Protein AF-A0A0Q6A5J3-F1 (afdb_monomer_lite)

pLDDT: mean 86.99, std 16.82, range [33.0, 98.25]

Structure (mmCIF, N/CA/C/O backbone):
data_AF-A0A0Q6A5J3-F1
#
_entry.id   AF-A0A0Q6A5J3-F1
#
loop_
_atom_site.group_PDB
_atom_site.id
_atom_site.type_symbol
_atom_site.label_atom_id
_atom_site.label_alt_id
_atom_site.label_comp_id
_atom_site.label_asym_id
_atom_site.label_entity_id
_atom_site.label_seq_id
_atom_site.pdbx_PDB_ins_code
_atom_site.Cartn_x
_atom_site.Cartn_y
_atom_site.Cartn_z
_atom_site.occupancy
_atom_site.B_iso_or_equiv
_atom_site.auth_seq_id
_atom_site.auth_comp_id
_atom_site.auth_asym_id
_atom_site.auth_atom_id
_atom_site.pdbx_PDB_model_num
ATOM 1 N N . MET A 1 1 ? 14.604 -31.091 11.572 1.00 33.00 1 MET A N 1
ATOM 2 C CA . MET A 1 1 ? 13.756 -30.270 12.461 1.00 33.00 1 MET A CA 1
ATOM 3 C C . MET A 1 1 ? 13.879 -28.826 12.010 1.00 33.00 1 MET A C 1
ATOM 5 O O . MET A 1 1 ? 14.931 -28.238 12.214 1.00 33.00 1 MET A O 1
ATOM 9 N N . SER A 1 2 ? 12.884 -28.290 11.298 1.00 33.78 2 SER A N 1
ATOM 10 C CA . SER A 1 2 ? 12.846 -26.854 10.986 1.00 33.78 2 SER A CA 1
ATOM 11 C C . SER A 1 2 ? 12.266 -26.099 12.185 1.00 33.78 2 SER A C 1
ATOM 13 O O . SER A 1 2 ? 11.337 -26.624 12.801 1.00 33.78 2 SER A O 1
ATOM 15 N N . PRO A 1 3 ? 12.755 -24.896 12.521 1.00 37.50 3 PRO A N 1
ATOM 16 C CA . PRO A 1 3 ? 12.233 -24.156 13.657 1.00 37.50 3 PRO A CA 1
ATOM 17 C C . PRO A 1 3 ? 10.820 -23.663 13.343 1.00 37.50 3 PRO A C 1
ATOM 19 O O . PRO A 1 3 ? 10.592 -22.963 12.354 1.00 37.50 3 PRO A O 1
ATOM 22 N N . GLU A 1 4 ? 9.874 -24.044 14.192 1.00 38.12 4 GLU A N 1
ATOM 23 C CA . GLU A 1 4 ? 8.507 -23.543 14.185 1.00 38.12 4 GLU A CA 1
ATOM 24 C C . GLU A 1 4 ? 8.544 -22.058 14.566 1.00 38.12 4 GLU A C 1
ATOM 26 O O . GLU A 1 4 ? 8.836 -21.674 15.699 1.00 38.12 4 GLU A O 1
ATOM 31 N N . ILE A 1 5 ? 8.327 -21.192 13.578 1.00 43.41 5 ILE A N 1
ATOM 32 C CA . ILE A 1 5 ? 8.203 -19.752 13.793 1.00 43.41 5 ILE A CA 1
ATOM 33 C C . ILE A 1 5 ? 6.922 -19.539 14.604 1.00 43.41 5 ILE A C 1
ATOM 35 O O . ILE A 1 5 ? 5.828 -19.701 14.068 1.00 43.41 5 ILE A O 1
ATOM 39 N N . TYR A 1 6 ? 7.059 -19.158 15.875 1.00 38.78 6 TYR A N 1
ATOM 40 C CA . TYR A 1 6 ? 5.959 -18.727 16.740 1.00 38.78 6 TYR A CA 1
ATOM 41 C C . TYR A 1 6 ? 5.130 -17.643 16.027 1.00 38.78 6 TYR A C 1
ATOM 43 O O . TYR A 1 6 ? 5.612 -16.532 15.780 1.00 38.78 6 TYR A O 1
ATOM 51 N N . ARG A 1 7 ? 3.894 -17.980 15.634 1.00 50.72 7 ARG A N 1
ATOM 52 C CA . ARG A 1 7 ? 2.953 -17.076 14.955 1.00 50.72 7 ARG A CA 1
ATOM 53 C C . ARG A 1 7 ? 1.717 -16.872 15.841 1.00 50.72 7 ARG A C 1
ATOM 55 O O . ARG A 1 7 ? 1.180 -17.864 16.319 1.00 50.72 7 ARG A O 1
ATOM 62 N N . PRO A 1 8 ? 1.260 -15.623 16.056 1.00 43.88 8 PRO A N 1
ATOM 63 C CA . PRO A 1 8 ? 0.109 -15.338 16.911 1.00 43.88 8 PRO A CA 1
ATOM 64 C C . PRO A 1 8 ? -1.180 -16.023 16.425 1.00 43.88 8 PRO A C 1
ATOM 66 O O . PRO A 1 8 ? -1.469 -16.055 15.232 1.00 43.88 8 PRO A O 1
ATOM 69 N N . ASP A 1 9 ? -1.964 -16.485 17.386 1.00 50.19 9 ASP A N 1
ATOM 70 C CA . ASP A 1 9 ? -3.133 -17.376 17.387 1.00 50.19 9 ASP A CA 1
ATOM 71 C C . ASP A 1 9 ? -4.473 -16.771 16.905 1.00 50.19 9 ASP A C 1
ATOM 73 O O . ASP A 1 9 ? -5.515 -17.417 16.968 1.00 50.19 9 ASP A O 1
ATOM 77 N N . TRP A 1 10 ? -4.479 -15.547 16.376 1.00 54.69 10 TRP A N 1
ATOM 78 C CA . TRP A 1 10 ? -5.718 -14.761 16.193 1.00 54.69 10 TRP A CA 1
ATOM 79 C C . TRP A 1 10 ? -6.394 -14.898 14.816 1.00 54.69 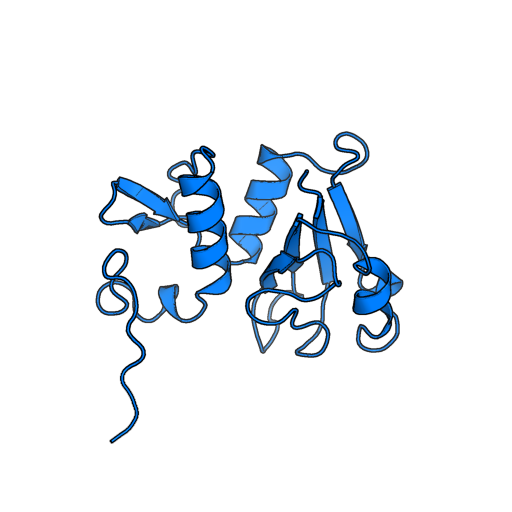10 TRP A C 1
ATOM 81 O O . TRP A 1 10 ? -7.544 -14.488 14.643 1.00 54.69 10 TRP A O 1
ATOM 91 N N . VAL A 1 11 ? -5.684 -15.475 13.843 1.00 52.59 11 VAL A N 1
ATOM 92 C CA . VAL A 1 11 ? -6.211 -15.969 12.560 1.00 52.59 11 VAL A CA 1
ATOM 93 C C . VAL A 1 11 ? -5.450 -17.254 12.279 1.00 52.59 11 VAL A C 1
ATOM 95 O O . VAL A 1 11 ? -4.262 -17.205 11.948 1.00 52.59 11 VAL A O 1
ATOM 98 N N . SER A 1 12 ? -6.085 -18.408 12.471 1.00 49.34 12 SER A N 1
ATOM 99 C CA . SER A 1 12 ? -5.381 -19.661 12.245 1.00 49.34 12 SER A CA 1
ATOM 100 C C . SER A 1 12 ? -5.187 -19.853 10.736 1.00 49.34 12 SER A C 1
ATOM 102 O O . SER A 1 12 ? -6.127 -19.779 9.944 1.00 49.34 12 SER A O 1
ATOM 104 N N . VAL A 1 13 ? -3.944 -20.124 10.326 1.00 49.31 13 VAL A N 1
ATOM 105 C CA . VAL A 1 13 ? -3.642 -20.588 8.958 1.00 49.31 13 VAL A CA 1
ATOM 106 C C . VAL A 1 13 ? -4.447 -21.856 8.646 1.00 49.31 13 VAL A C 1
ATOM 108 O O . VAL A 1 13 ? -4.712 -22.149 7.491 1.00 49.31 13 VAL A O 1
ATOM 111 N N . LYS A 1 14 ? -4.873 -22.594 9.677 1.00 48.66 14 LYS A N 1
ATOM 112 C CA . LYS A 1 14 ? -5.661 -23.818 9.565 1.00 48.66 14 LYS A CA 1
ATOM 113 C C . LYS A 1 14 ? -7.090 -23.569 9.067 1.00 48.66 14 LYS A C 1
ATOM 115 O O . LYS A 1 14 ? -7.615 -24.426 8.367 1.00 48.66 14 LYS A O 1
ATOM 120 N N . ASP A 1 15 ? -7.679 -22.413 9.378 1.00 52.97 15 ASP A N 1
ATOM 121 C CA . ASP A 1 15 ? -9.059 -22.085 8.991 1.00 52.97 15 ASP A CA 1
ATOM 122 C C . ASP A 1 15 ? -9.142 -21.472 7.585 1.00 52.97 15 ASP A C 1
ATOM 124 O O . ASP A 1 15 ? -10.140 -21.657 6.896 1.00 52.97 15 ASP A O 1
ATOM 128 N N . TYR A 1 16 ? -8.085 -20.776 7.141 1.00 51.22 16 TYR A N 1
ATOM 129 C CA . TYR A 1 16 ? -8.016 -20.116 5.826 1.00 51.22 16 TYR A CA 1
ATOM 130 C C . TYR A 1 16 ? -6.622 -20.258 5.177 1.00 51.22 16 TYR A C 1
ATOM 132 O O . TYR A 1 16 ? -5.904 -19.265 4.987 1.00 51.22 16 TYR A O 1
ATOM 140 N N . PRO A 1 17 ? -6.169 -21.492 4.884 1.00 52.22 17 PRO A N 1
ATOM 141 C CA . PRO A 1 17 ? -4.788 -21.768 4.484 1.00 52.22 17 PRO A CA 1
ATOM 142 C C . PRO A 1 17 ? -4.420 -21.222 3.109 1.00 52.22 17 PRO A C 1
ATOM 144 O O . PRO A 1 17 ? -3.239 -21.016 2.857 1.00 52.22 17 PRO A O 1
ATOM 147 N N . VAL A 1 18 ? -5.386 -20.990 2.216 1.00 54.44 18 VAL A N 1
ATOM 148 C CA . VAL A 1 18 ? -5.132 -20.427 0.879 1.00 54.44 18 VAL A CA 1
ATOM 149 C C . VAL A 1 18 ? -5.137 -18.903 0.949 1.00 54.44 18 VAL A C 1
ATOM 151 O O . VAL A 1 18 ? -4.258 -18.236 0.409 1.00 54.44 18 VAL A O 1
ATOM 154 N N . GLU A 1 19 ? -6.092 -18.339 1.679 1.00 52.31 19 GLU A N 1
ATOM 155 C CA . GLU A 1 19 ? -6.306 -16.904 1.778 1.00 52.31 19 GLU A CA 1
ATOM 156 C C . GLU A 1 19 ? -5.231 -16.221 2.634 1.00 52.31 19 GLU A C 1
ATOM 158 O O . GLU A 1 19 ? -4.908 -15.059 2.402 1.00 52.31 19 GLU A O 1
ATOM 163 N N . THR A 1 20 ? -4.634 -16.926 3.602 1.00 53.12 20 THR A N 1
ATOM 164 C CA . THR A 1 20 ? -3.594 -16.377 4.495 1.00 53.12 20 THR A CA 1
ATOM 165 C C . THR A 1 20 ? -2.158 -16.580 4.000 1.00 53.12 20 THR A C 1
ATOM 167 O O . THR A 1 20 ? -1.225 -16.123 4.668 1.00 53.12 20 THR A O 1
ATOM 170 N N . GLN A 1 21 ? -1.949 -17.191 2.823 1.00 53.44 21 GLN A N 1
ATOM 171 C CA . GLN A 1 21 ? -0.608 -17.393 2.242 1.00 53.44 21 GLN A CA 1
ATOM 172 C C . GLN A 1 21 ? 0.178 -16.082 2.108 1.00 53.44 21 GLN A C 1
ATOM 174 O O . GLN A 1 21 ? 1.379 -16.051 2.374 1.00 53.44 21 GLN A O 1
ATOM 179 N N . ASN A 1 22 ? -0.511 -14.978 1.796 1.00 64.19 22 ASN A N 1
ATOM 180 C CA . ASN A 1 22 ? 0.080 -13.647 1.670 1.00 64.19 22 ASN A CA 1
ATOM 181 C C . ASN A 1 22 ? -0.296 -12.748 2.855 1.00 64.19 22 ASN A C 1
ATOM 183 O O . ASN A 1 22 ? -1.196 -11.913 2.796 1.00 64.19 22 ASN A O 1
ATOM 187 N N . GLY A 1 23 ? 0.449 -12.884 3.952 1.00 79.19 23 GLY A N 1
ATOM 188 C CA . GLY A 1 23 ? 0.201 -12.145 5.194 1.00 79.19 23 GLY A CA 1
ATOM 189 C C . GLY A 1 23 ? 0.516 -10.639 5.164 1.00 79.19 23 GLY A C 1
ATOM 190 O O . GLY A 1 23 ? 0.442 -10.005 6.215 1.00 79.19 23 GLY A O 1
ATOM 191 N N . CYS A 1 24 ? 0.897 -10.047 4.026 1.00 90.00 24 CYS A N 1
ATOM 192 C CA . CYS A 1 24 ? 1.248 -8.621 3.939 1.00 90.00 24 CYS A CA 1
ATOM 193 C C . CYS A 1 24 ? 0.042 -7.720 4.264 1.00 90.00 24 CYS A C 1
ATOM 195 O O . CYS A 1 24 ? 0.086 -6.929 5.208 1.00 90.00 24 CYS A O 1
ATOM 197 N N . ALA A 1 25 ? -1.085 -7.933 3.579 1.00 92.50 25 ALA A N 1
ATOM 198 C CA . ALA A 1 25 ? -2.322 -7.195 3.823 1.00 92.50 25 ALA A CA 1
ATOM 199 C C . ALA A 1 25 ? -2.884 -7.449 5.230 1.00 92.50 25 ALA A C 1
ATOM 201 O O . ALA A 1 25 ? -3.391 -6.522 5.864 1.00 92.50 25 ALA A O 1
ATOM 202 N N . LEU A 1 26 ? -2.730 -8.672 5.752 1.00 92.31 26 LEU A N 1
ATOM 203 C CA . LEU A 1 26 ? -3.161 -9.025 7.104 1.00 92.31 26 LEU A CA 1
ATOM 204 C C . LEU A 1 26 ? -2.381 -8.238 8.166 1.00 92.31 26 LEU A C 1
ATOM 206 O O . LEU A 1 26 ? -2.980 -7.672 9.080 1.00 92.31 26 LEU A O 1
ATOM 210 N N . LYS A 1 27 ? -1.049 -8.162 8.037 1.00 92.06 27 LYS A N 1
ATOM 211 C CA . LYS A 1 27 ? -0.184 -7.420 8.969 1.00 92.06 27 LYS A CA 1
ATOM 212 C C . LYS A 1 27 ? -0.533 -5.933 8.997 1.00 92.06 27 LYS A C 1
ATOM 214 O O . LYS A 1 27 ? -0.651 -5.368 10.082 1.00 92.06 27 LYS A O 1
ATOM 219 N N . VAL A 1 28 ? -0.755 -5.321 7.831 1.00 95.50 28 VAL A N 1
ATOM 220 C CA . VAL A 1 28 ? -1.177 -3.913 7.751 1.00 95.50 28 VAL A CA 1
ATOM 221 C C . VAL A 1 28 ? -2.597 -3.732 8.293 1.00 95.50 28 VAL A C 1
ATOM 223 O O . VAL A 1 28 ? -2.828 -2.814 9.073 1.00 95.50 28 VAL A O 1
ATOM 226 N N . SER A 1 29 ? -3.529 -4.640 7.986 1.00 96.62 29 SER A N 1
ATOM 227 C CA . SER A 1 29 ? -4.889 -4.614 8.550 1.00 96.62 29 SER A CA 1
ATOM 228 C C . SER A 1 29 ? -4.870 -4.663 10.078 1.00 96.62 29 SER A C 1
ATOM 230 O O . SER A 1 29 ? -5.590 -3.917 10.735 1.00 96.62 29 SER A O 1
ATOM 232 N N . ARG A 1 30 ? -4.000 -5.497 10.661 1.00 95.06 30 ARG A N 1
ATOM 233 C CA . ARG A 1 30 ? -3.796 -5.546 12.111 1.00 95.06 30 ARG A CA 1
ATOM 234 C C . ARG A 1 30 ? -3.211 -4.245 12.647 1.00 95.06 30 ARG A C 1
ATOM 236 O O . ARG A 1 30 ? -3.715 -3.748 13.645 1.00 95.06 30 ARG A O 1
ATOM 243 N N . ALA A 1 31 ? -2.194 -3.681 11.997 1.00 94.75 31 ALA A N 1
ATOM 244 C CA . ALA A 1 31 ? -1.630 -2.398 12.413 1.00 94.75 31 ALA A CA 1
ATOM 245 C C . ALA A 1 31 ? -2.696 -1.288 12.431 1.00 94.75 31 ALA A C 1
ATOM 247 O O . ALA A 1 31 ? -2.786 -0.561 13.411 1.00 94.75 31 ALA A O 1
ATOM 248 N N . LEU A 1 32 ? -3.549 -1.227 11.404 1.00 97.44 32 LEU A N 1
ATOM 249 C CA . LEU A 1 32 ? -4.669 -0.287 11.306 1.00 97.44 32 LEU A CA 1
ATOM 250 C C . LEU A 1 32 ? -5.710 -0.496 12.417 1.00 97.44 32 LEU A C 1
ATOM 252 O O . LEU A 1 32 ? -6.039 0.437 13.148 1.00 97.44 32 LEU A O 1
ATOM 256 N N . ASN A 1 33 ? -6.186 -1.731 12.591 1.00 98.06 33 ASN A N 1
ATOM 257 C CA . ASN A 1 33 ? -7.157 -2.082 13.631 1.00 98.06 33 ASN A CA 1
ATOM 258 C C . ASN A 1 33 ? -6.672 -1.695 15.034 1.00 98.06 33 ASN A C 1
ATOM 260 O O . ASN A 1 33 ? -7.426 -1.146 15.835 1.00 98.06 33 ASN A O 1
ATOM 264 N N . TYR A 1 34 ? -5.401 -1.961 15.329 1.00 96.12 34 TYR A N 1
ATOM 265 C CA . TYR A 1 34 ? -4.812 -1.687 16.639 1.00 96.12 34 TYR A CA 1
ATOM 266 C C . TYR A 1 34 ? -4.269 -0.257 16.776 1.00 96.12 34 TYR A C 1
ATOM 268 O O . TYR A 1 34 ? -3.885 0.134 17.874 1.00 96.12 34 TYR A O 1
ATOM 276 N N . SER A 1 35 ? -4.296 0.546 15.706 1.00 95.50 35 SER A N 1
ATOM 277 C CA . SER A 1 35 ? -4.084 1.997 15.758 1.00 95.50 35 SER A CA 1
ATOM 278 C C . SER A 1 35 ? -5.395 2.787 15.872 1.00 95.50 35 SER A C 1
ATOM 280 O O . SER A 1 35 ? -5.383 4.005 15.716 1.00 95.50 35 SER A O 1
ATOM 282 N N . GLY A 1 36 ? -6.530 2.112 16.091 1.00 96.56 36 GLY A N 1
ATOM 283 C CA . GLY A 1 36 ? -7.849 2.738 16.232 1.00 96.56 36 GLY A CA 1
ATOM 284 C C . GLY A 1 36 ? -8.627 2.923 14.926 1.00 96.56 36 GLY A C 1
ATOM 285 O O . GLY A 1 36 ? -9.713 3.498 14.949 1.00 96.56 36 GLY A O 1
ATOM 286 N N . VAL A 1 37 ? -8.124 2.431 13.788 1.00 97.69 37 VAL A N 1
ATOM 287 C CA . VAL A 1 37 ? -8.876 2.450 12.526 1.00 97.69 37 VAL A CA 1
ATOM 288 C C . VAL A 1 37 ? -9.801 1.240 12.467 1.00 97.69 37 VAL A C 1
ATOM 290 O O . VAL A 1 37 ? -9.343 0.105 12.497 1.00 97.69 37 VAL A O 1
ATOM 293 N N . ILE A 1 38 ? -11.103 1.468 12.313 1.00 97.81 38 ILE A N 1
ATOM 294 C CA . ILE A 1 38 ? -12.078 0.381 12.181 1.00 97.81 38 ILE A CA 1
ATOM 295 C C . ILE A 1 38 ? -12.148 -0.059 10.718 1.00 97.81 38 ILE A C 1
ATOM 297 O O . ILE A 1 38 ? -12.636 0.678 9.860 1.00 97.81 38 ILE A O 1
ATOM 301 N N . ILE A 1 39 ? -11.695 -1.280 10.430 1.00 98.25 39 ILE A N 1
ATOM 302 C CA . ILE A 1 39 ? -11.946 -1.923 9.137 1.00 98.25 39 ILE A CA 1
ATOM 303 C C . ILE A 1 39 ? -13.359 -2.533 9.172 1.00 98.25 39 ILE A C 1
ATOM 305 O O . ILE A 1 39 ? -13.643 -3.352 10.051 1.00 98.25 39 ILE A O 1
ATOM 309 N N . PRO A 1 40 ? -14.267 -2.145 8.256 1.00 98.06 40 PRO A N 1
ATOM 310 C CA . PRO A 1 40 ? -15.622 -2.680 8.232 1.00 98.06 40 PRO A CA 1
ATOM 311 C C . PRO A 1 40 ? -15.669 -4.086 7.625 1.00 98.06 40 PRO A C 1
ATOM 313 O O . PRO A 1 40 ? -14.748 -4.516 6.931 1.00 98.06 40 PRO A O 1
ATOM 316 N N . ASN A 1 41 ? -16.798 -4.769 7.820 1.00 97.81 41 ASN A N 1
ATOM 317 C CA . ASN A 1 41 ? -17.119 -5.958 7.040 1.00 97.81 41 ASN A CA 1
ATOM 318 C C . ASN A 1 41 ? -17.374 -5.567 5.581 1.00 97.81 41 ASN A C 1
ATOM 320 O O . ASN A 1 41 ? -18.363 -4.897 5.280 1.00 97.81 41 ASN A O 1
ATOM 324 N N . ILE A 1 42 ? -16.508 -6.009 4.679 1.00 96.44 42 ILE A N 1
ATOM 325 C CA . ILE A 1 42 ? -16.692 -5.871 3.239 1.00 96.44 42 ILE A CA 1
ATOM 326 C C . ILE A 1 42 ? -16.812 -7.283 2.650 1.00 96.44 42 ILE A C 1
ATOM 328 O O . ILE A 1 42 ? -15.794 -7.983 2.544 1.00 96.44 42 ILE A O 1
ATOM 332 N N . PRO A 1 43 ? -18.029 -7.710 2.250 1.00 92.69 43 PRO A N 1
ATOM 333 C CA . PRO A 1 43 ? -18.262 -9.040 1.697 1.00 92.69 43 PRO A CA 1
ATOM 334 C C . PRO A 1 43 ? -17.291 -9.379 0.560 1.00 92.69 43 PRO A C 1
ATOM 336 O O . PRO A 1 43 ? -17.083 -8.592 -0.365 1.00 92.69 43 PRO A O 1
ATOM 339 N N . GLY A 1 44 ? -16.652 -10.547 0.657 1.00 90.38 44 GLY A N 1
ATOM 340 C CA . GLY A 1 44 ? -15.677 -11.026 -0.329 1.00 90.38 44 GLY A CA 1
ATOM 341 C C . GLY A 1 44 ? -14.334 -10.280 -0.351 1.00 90.38 44 GLY A C 1
ATOM 342 O O . GLY A 1 44 ? -13.541 -10.502 -1.267 1.00 90.38 44 GLY A O 1
ATOM 343 N N . LYS A 1 45 ? -14.063 -9.380 0.607 1.00 93.00 45 LYS A N 1
ATOM 344 C CA . LYS A 1 45 ? -12.788 -8.637 0.711 1.00 93.00 45 LYS A CA 1
ATOM 345 C C . LYS A 1 45 ? -12.133 -8.730 2.083 1.00 93.00 45 LYS A C 1
ATOM 347 O O . LYS A 1 45 ? -10.903 -8.713 2.151 1.00 93.00 45 LYS A O 1
ATOM 352 N N . THR A 1 46 ? -12.928 -8.825 3.144 1.00 94.94 46 THR A N 1
ATOM 353 C CA . THR A 1 46 ? -12.430 -8.931 4.517 1.00 94.94 46 THR A CA 1
ATOM 354 C C . THR A 1 46 ? -12.927 -10.189 5.207 1.00 94.94 46 THR A C 1
ATOM 356 O O . THR A 1 46 ? -14.069 -10.590 4.994 1.00 94.94 46 THR A O 1
ATOM 359 N N . LEU A 1 47 ? -12.109 -10.745 6.098 1.00 93.75 47 LEU A N 1
ATOM 360 C CA . LEU A 1 47 ? -12.496 -11.830 7.000 1.00 93.75 47 LEU A CA 1
ATOM 361 C C . LEU A 1 47 ? -12.509 -11.343 8.447 1.00 93.75 47 LEU A C 1
ATOM 363 O O . LEU A 1 47 ? -11.740 -10.450 8.809 1.00 93.75 47 LEU A O 1
ATOM 367 N N . LYS A 1 48 ? -13.386 -11.928 9.265 1.00 94.50 48 LYS A N 1
ATOM 368 C CA . LYS A 1 48 ? -13.473 -11.636 10.697 1.00 94.50 48 LYS A CA 1
ATOM 369 C C . LYS A 1 48 ? -12.447 -12.479 11.457 1.00 94.50 48 LYS A C 1
ATOM 371 O O . LYS A 1 48 ? -12.435 -13.697 11.310 1.00 94.50 48 LYS A O 1
ATOM 376 N N . GLY A 1 49 ? -11.600 -11.835 12.253 1.00 90.38 49 GLY A N 1
ATOM 377 C CA . GLY A 1 49 ? -10.678 -12.507 13.168 1.00 90.38 49 GLY A CA 1
ATOM 378 C C . GLY A 1 49 ? -11.355 -12.925 14.474 1.00 90.38 49 GLY A C 1
ATOM 379 O O . GLY A 1 49 ? -12.465 -12.482 14.788 1.00 90.38 49 GLY A O 1
ATOM 380 N N . ALA A 1 50 ? -10.659 -13.743 15.269 1.00 91.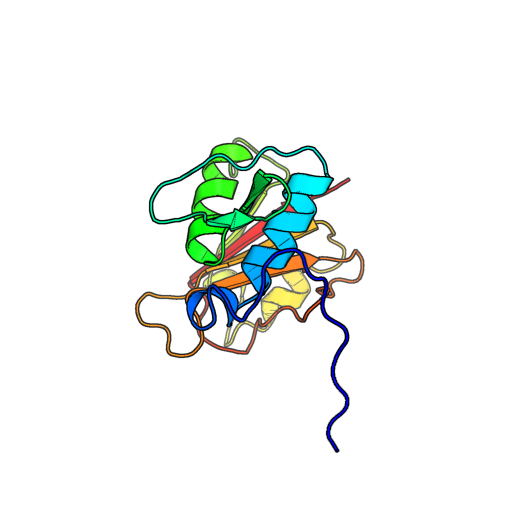25 50 ALA A N 1
ATOM 381 C CA . ALA A 1 50 ? -11.136 -14.183 16.585 1.00 91.25 50 ALA A CA 1
ATOM 382 C C . ALA A 1 50 ? -11.381 -13.008 17.553 1.00 91.25 50 ALA A C 1
ATOM 384 O O . ALA A 1 50 ? -12.231 -13.079 18.434 1.00 91.25 50 ALA A O 1
ATOM 385 N N . ASP A 1 51 ? -10.684 -11.891 17.344 1.00 92.38 51 ASP A N 1
ATOM 386 C CA . ASP A 1 51 ? -10.808 -10.658 18.123 1.00 92.38 51 ASP A CA 1
ATOM 387 C C . ASP A 1 51 ? -11.992 -9.763 17.700 1.00 92.38 51 ASP A C 1
ATOM 389 O O . ASP A 1 51 ? -12.096 -8.608 18.125 1.00 92.38 51 ASP A O 1
ATOM 393 N N . GLY A 1 52 ? -12.857 -10.272 16.820 1.00 94.81 52 GLY A N 1
ATOM 394 C CA . GLY A 1 52 ? -14.063 -9.600 16.355 1.00 94.81 52 GLY A CA 1
ATOM 395 C C . GLY A 1 52 ? -13.850 -8.545 15.268 1.00 94.81 52 GLY A C 1
ATOM 396 O O . GLY A 1 52 ? -14.844 -8.002 14.783 1.00 94.81 52 GLY A O 1
ATOM 397 N N . LYS A 1 53 ? -12.604 -8.263 14.865 1.00 97.44 53 LYS A N 1
ATOM 398 C CA . LYS A 1 53 ? -12.269 -7.239 13.860 1.00 97.44 53 LYS A CA 1
ATOM 399 C C . LYS A 1 53 ? -12.172 -7.833 12.462 1.00 97.44 53 LYS A C 1
ATOM 401 O O . LYS A 1 53 ? -12.037 -9.044 12.301 1.00 97.44 53 LYS A O 1
ATOM 406 N N . TYR A 1 54 ? -12.235 -6.977 11.447 1.00 96.94 54 TYR A N 1
ATOM 407 C CA . TYR A 1 54 ? -12.134 -7.385 10.047 1.00 96.94 54 TYR A CA 1
ATOM 408 C C . TYR A 1 54 ? -10.747 -7.097 9.475 1.00 96.94 54 TYR A C 1
ATOM 410 O O . TYR A 1 54 ? -10.101 -6.113 9.835 1.00 96.94 54 TYR A O 1
ATOM 418 N N . TYR A 1 55 ? -10.288 -7.967 8.578 1.00 96.06 55 TYR A N 1
ATOM 419 C CA . TYR A 1 55 ? -8.938 -7.928 8.020 1.00 96.06 55 TYR A CA 1
ATOM 420 C C . TYR A 1 55 ? -8.955 -8.175 6.517 1.00 96.06 55 TYR A C 1
ATOM 422 O O . TYR A 1 55 ? -9.648 -9.076 6.044 1.00 96.06 55 TYR A O 1
ATOM 430 N N . PHE A 1 56 ? -8.151 -7.422 5.766 1.00 95.06 56 PHE A N 1
ATOM 431 C CA . PHE A 1 56 ? -7.872 -7.726 4.366 1.00 95.06 56 PHE A CA 1
ATOM 432 C C . PHE A 1 56 ? -6.770 -8.775 4.260 1.00 95.06 56 PHE A C 1
ATOM 434 O O . PHE A 1 56 ? -5.733 -8.665 4.912 1.00 95.06 56 PHE A O 1
ATOM 441 N N . LEU A 1 57 ? -6.961 -9.738 3.361 1.00 90.75 57 LEU A N 1
ATOM 442 C CA . LEU A 1 57 ? -5.930 -10.711 2.980 1.00 90.75 57 LEU A CA 1
ATOM 443 C C . LEU A 1 57 ? -5.347 -10.445 1.584 1.00 90.75 57 LEU A C 1
ATOM 445 O O . LEU A 1 57 ? -4.312 -10.986 1.214 1.00 90.75 57 LEU A O 1
ATOM 449 N N . ASN A 1 58 ? -5.972 -9.551 0.815 1.00 91.31 58 ASN A N 1
ATOM 450 C CA . ASN A 1 58 ? -5.520 -9.167 -0.516 1.00 91.31 58 ASN A CA 1
ATOM 451 C C . ASN A 1 58 ? -4.984 -7.724 -0.520 1.00 91.31 58 ASN A C 1
ATOM 453 O O . ASN A 1 58 ? -5.713 -6.787 -0.188 1.00 91.31 58 ASN A O 1
ATOM 457 N N . ALA A 1 59 ? -3.729 -7.538 -0.943 1.00 92.38 59 ALA A N 1
ATOM 458 C CA . ALA A 1 59 ? -3.065 -6.229 -0.946 1.00 92.38 59 ALA A CA 1
ATOM 459 C C . ALA A 1 59 ? -3.767 -5.195 -1.843 1.00 92.38 59 ALA A C 1
ATOM 461 O O . ALA A 1 59 ? -3.917 -4.039 -1.454 1.00 92.38 59 ALA A O 1
ATOM 462 N N . LYS A 1 60 ? -4.271 -5.610 -3.012 1.00 94.00 60 LYS A N 1
ATOM 463 C CA . LYS A 1 60 ? -4.990 -4.720 -3.935 1.00 94.00 60 LYS A CA 1
ATOM 464 C C . LYS A 1 60 ? -6.343 -4.279 -3.366 1.00 94.00 60 LYS A C 1
ATOM 466 O O . LYS A 1 60 ? -6.730 -3.124 -3.526 1.00 94.00 60 LYS A O 1
ATOM 471 N N . ALA A 1 61 ? -7.054 -5.173 -2.676 1.00 95.25 61 ALA A N 1
ATOM 472 C CA . ALA A 1 61 ? -8.295 -4.837 -1.980 1.00 95.25 61 ALA A CA 1
ATOM 473 C C . ALA A 1 61 ? -8.052 -3.859 -0.819 1.00 95.25 61 ALA A C 1
ATOM 475 O O . ALA A 1 61 ? -8.785 -2.876 -0.698 1.00 95.25 61 ALA A O 1
ATOM 476 N N . LEU A 1 62 ? -7.001 -4.094 -0.024 1.00 96.94 62 LEU A N 1
ATOM 477 C CA . LEU A 1 62 ? -6.570 -3.177 1.032 1.00 96.94 62 LEU A CA 1
ATOM 478 C C . LEU A 1 62 ? -6.251 -1.789 0.459 1.00 96.94 62 LEU A C 1
ATOM 480 O O . LEU A 1 62 ? -6.796 -0.803 0.944 1.00 96.94 62 LEU A O 1
ATOM 484 N N . ASN A 1 63 ? -5.443 -1.711 -0.605 1.00 97.81 63 ASN A N 1
ATOM 485 C CA . ASN A 1 63 ? -5.112 -0.455 -1.288 1.00 97.81 63 ASN A CA 1
ATOM 486 C C . ASN A 1 63 ? -6.371 0.315 -1.713 1.00 97.81 63 ASN A C 1
ATOM 488 O O . ASN A 1 63 ? -6.534 1.489 -1.384 1.00 97.81 63 ASN A O 1
ATOM 492 N N . ALA A 1 64 ? -7.293 -0.365 -2.402 1.00 97.50 64 ALA A N 1
ATOM 493 C CA . ALA A 1 64 ? -8.521 0.248 -2.895 1.00 97.50 64 ALA A CA 1
ATOM 494 C C . ALA A 1 64 ? -9.391 0.814 -1.762 1.00 97.50 64 ALA A C 1
ATOM 496 O O . ALA A 1 64 ? -10.020 1.859 -1.931 1.00 97.50 64 ALA A O 1
ATOM 497 N N . TRP A 1 65 ? -9.423 0.144 -0.608 1.00 98.19 65 TRP A N 1
ATOM 498 C CA . TRP A 1 65 ? -10.103 0.651 0.580 1.00 98.19 65 TRP A CA 1
ATOM 499 C C . TRP A 1 65 ? -9.345 1.821 1.219 1.00 98.19 65 TRP A C 1
ATOM 501 O O . TRP A 1 65 ? -9.959 2.849 1.482 1.00 98.19 65 TRP A O 1
ATOM 511 N N . MET A 1 66 ? -8.021 1.734 1.381 1.00 98.19 66 MET A N 1
ATOM 512 C CA . MET A 1 66 ? -7.202 2.815 1.948 1.00 98.19 66 MET A CA 1
ATOM 513 C C . MET A 1 66 ? -7.332 4.122 1.158 1.00 98.19 66 MET A C 1
ATOM 515 O O . MET A 1 66 ? -7.484 5.183 1.758 1.00 98.19 66 MET A O 1
ATOM 519 N N . ARG A 1 67 ? -7.362 4.056 -0.181 1.00 98.12 67 ARG A N 1
ATOM 520 C CA . ARG A 1 67 ? -7.599 5.226 -1.048 1.00 98.12 67 ARG A CA 1
ATOM 521 C C . ARG A 1 67 ? -8.941 5.904 -0.771 1.00 98.12 67 ARG A C 1
ATOM 523 O O . ARG A 1 67 ? -9.021 7.126 -0.835 1.00 98.12 67 ARG A O 1
ATOM 530 N N . LYS A 1 68 ? -9.988 5.130 -0.465 1.00 97.75 68 LYS A N 1
ATOM 531 C CA . LYS A 1 68 ? -11.320 5.656 -0.123 1.00 97.75 68 LYS A CA 1
ATOM 532 C C . LYS A 1 68 ? -11.370 6.197 1.306 1.00 97.75 68 LYS A C 1
ATOM 534 O O . LYS A 1 68 ? -11.941 7.256 1.523 1.00 97.75 68 LYS A O 1
ATOM 539 N N . THR A 1 69 ? -10.769 5.485 2.257 1.00 97.31 69 THR A N 1
ATOM 540 C CA . THR A 1 69 ? -10.837 5.804 3.692 1.00 97.31 69 THR A CA 1
ATOM 541 C C . THR A 1 69 ? -9.943 6.979 4.075 1.00 97.31 69 THR A C 1
ATOM 543 O O . THR A 1 69 ? -10.363 7.844 4.835 1.00 97.31 69 THR A O 1
ATOM 546 N N . PHE A 1 70 ? -8.716 7.029 3.556 1.00 96.81 70 PHE A N 1
ATOM 547 C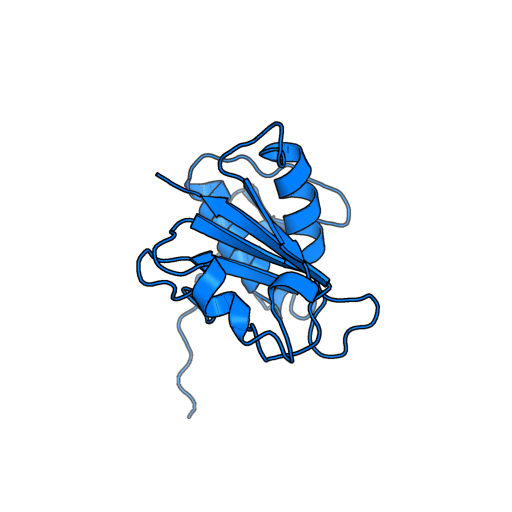 CA . PHE A 1 70 ? -7.737 8.067 3.899 1.00 96.81 70 PHE A CA 1
ATOM 548 C C . PHE A 1 70 ? -7.602 9.144 2.823 1.00 96.81 70 PHE A C 1
ATOM 550 O O . PHE A 1 70 ? -6.888 10.125 3.022 1.00 96.81 70 PHE A O 1
ATOM 557 N N . GLY A 1 71 ? -8.262 8.973 1.679 1.00 97.12 71 GLY A N 1
ATOM 558 C CA . GLY A 1 71 ? -8.132 9.864 0.535 1.00 97.12 71 GLY A CA 1
ATOM 559 C C . GLY A 1 71 ? -6.802 9.713 -0.206 1.00 97.12 71 GLY A C 1
ATOM 560 O O . GLY A 1 71 ? -5.850 9.070 0.251 1.00 97.12 71 GLY A O 1
ATOM 561 N N . ILE A 1 72 ? -6.760 10.346 -1.375 1.00 97.50 72 ILE A N 1
ATOM 562 C CA . ILE A 1 72 ? -5.602 10.411 -2.266 1.00 97.50 72 ILE A CA 1
ATOM 563 C C . ILE A 1 72 ? -5.274 11.866 -2.597 1.00 97.50 72 ILE A C 1
ATOM 565 O O . ILE A 1 72 ? -6.073 12.774 -2.359 1.00 97.50 72 ILE A O 1
ATOM 569 N N . SER A 1 73 ? -4.098 12.098 -3.164 1.00 93.56 73 SER A N 1
ATOM 570 C CA . SER A 1 73 ? -3.722 13.406 -3.699 1.00 93.56 73 SER A CA 1
ATOM 571 C C . SER A 1 73 ? -4.651 13.801 -4.858 1.00 93.56 73 SER A C 1
ATOM 573 O O . SER A 1 73 ? -5.043 12.924 -5.630 1.00 93.56 73 SER A O 1
ATOM 575 N N . PRO A 1 74 ? -4.979 15.096 -5.016 1.00 94.44 74 PRO A N 1
ATOM 576 C CA . PRO A 1 74 ? -4.470 16.234 -4.240 1.00 94.44 74 PRO A CA 1
ATOM 577 C C . PRO A 1 74 ? -5.176 16.469 -2.891 1.00 94.44 74 PRO A C 1
ATOM 579 O O . PRO A 1 74 ? -4.653 17.214 -2.071 1.00 94.44 74 PRO A O 1
ATOM 582 N N . THR A 1 75 ? -6.316 15.827 -2.623 1.00 96.19 75 THR A N 1
ATOM 583 C CA . THR A 1 75 ? -7.119 16.057 -1.406 1.00 96.19 75 THR A CA 1
ATOM 584 C C . THR A 1 75 ? -6.395 15.650 -0.121 1.00 96.19 75 THR A C 1
ATOM 586 O O . THR A 1 75 ? -6.538 16.309 0.904 1.00 96.19 75 THR A O 1
ATOM 589 N N . ASN A 1 76 ? -5.586 14.590 -0.170 1.00 96.62 76 ASN A N 1
ATOM 590 C CA . ASN A 1 76 ? -4.683 14.213 0.912 1.00 96.62 76 ASN A CA 1
ATOM 591 C C . ASN A 1 76 ? -3.223 14.486 0.511 1.00 96.62 76 ASN A C 1
ATOM 593 O O . ASN A 1 76 ? -2.656 13.800 -0.344 1.00 96.62 76 ASN A O 1
ATOM 597 N N . LEU A 1 77 ? -2.595 15.467 1.165 1.00 95.81 77 LEU A N 1
ATOM 598 C CA . LEU A 1 77 ? -1.199 15.849 0.915 1.00 95.81 77 LEU A CA 1
ATOM 599 C C . LEU A 1 77 ? -0.176 14.841 1.463 1.00 95.81 77 LEU A C 1
ATOM 601 O O . LEU A 1 77 ? 0.947 14.787 0.952 1.00 95.81 77 LEU A O 1
ATOM 605 N N . LYS A 1 78 ? -0.571 14.037 2.462 1.00 95.94 78 LYS A N 1
ATOM 606 C CA . LYS A 1 78 ? 0.230 12.941 3.036 1.00 95.94 78 LYS A CA 1
ATOM 607 C C . LYS A 1 78 ? 0.193 11.678 2.185 1.00 95.94 78 LYS A C 1
ATOM 609 O O . LYS A 1 78 ? 0.976 10.762 2.413 1.00 95.94 78 LYS A O 1
ATOM 614 N N . HIS A 1 79 ? -0.714 11.620 1.216 1.00 97.31 79 HIS A N 1
ATOM 615 C CA . HIS A 1 79 ? -0.698 10.587 0.200 1.00 97.31 79 HIS A CA 1
ATOM 616 C C . HIS A 1 79 ? 0.289 10.960 -0.916 1.00 97.31 79 HIS A C 1
ATOM 618 O O . HIS A 1 79 ? 0.394 12.130 -1.294 1.00 97.31 79 HIS A O 1
ATOM 624 N N . LYS A 1 80 ? 0.984 9.964 -1.468 1.00 96.44 80 LYS A N 1
ATOM 625 C CA . LYS A 1 80 ? 1.758 10.045 -2.713 1.00 96.44 80 LYS A CA 1
ATOM 626 C C . LYS A 1 80 ? 1.449 8.819 -3.565 1.00 96.44 80 LYS A C 1
ATOM 628 O O . LYS A 1 80 ? 1.370 7.718 -3.031 1.00 96.44 80 LYS A O 1
ATOM 633 N N . ASN A 1 81 ? 1.313 9.019 -4.873 1.00 97.31 81 ASN A N 1
ATOM 634 C CA . ASN A 1 81 ? 1.251 7.938 -5.852 1.00 97.31 81 ASN A CA 1
ATOM 635 C C . ASN A 1 81 ? 2.534 7.971 -6.689 1.00 97.31 81 ASN A C 1
ATOM 637 O O . ASN A 1 81 ? 2.882 9.024 -7.217 1.00 97.31 81 ASN A O 1
ATOM 641 N N . PHE A 1 82 ? 3.223 6.838 -6.782 1.00 96.56 82 PHE A N 1
ATOM 642 C CA . PHE A 1 82 ? 4.378 6.642 -7.651 1.00 96.56 82 PHE A CA 1
ATOM 643 C C . PHE A 1 82 ? 4.024 5.575 -8.677 1.00 96.56 82 PHE A C 1
ATOM 645 O O . PHE A 1 82 ? 3.751 4.427 -8.330 1.00 96.56 82 PHE A O 1
ATOM 652 N N . THR A 1 83 ? 3.996 5.951 -9.943 1.00 97.00 83 THR A N 1
ATOM 653 C CA . THR A 1 83 ? 3.682 5.064 -11.060 1.00 97.00 83 THR A CA 1
ATOM 654 C C . THR A 1 83 ? 4.886 4.204 -11.442 1.00 97.00 83 THR A C 1
ATOM 656 O O . THR A 1 83 ? 6.018 4.433 -11.006 1.00 97.00 83 THR A O 1
ATOM 659 N N . LYS A 1 84 ? 4.664 3.232 -12.332 1.00 95.50 84 LYS A N 1
ATOM 660 C CA . LYS A 1 84 ? 5.740 2.481 -12.994 1.00 95.50 84 LYS A CA 1
ATOM 661 C C . LYS A 1 84 ? 6.819 3.384 -13.604 1.00 95.50 84 LYS A C 1
ATOM 663 O O . LYS A 1 84 ? 7.998 3.047 -13.534 1.00 95.50 84 LYS A O 1
ATOM 668 N N . LEU A 1 85 ? 6.423 4.518 -14.190 1.00 96.94 85 LEU A N 1
ATOM 669 C CA . LEU A 1 85 ? 7.353 5.460 -14.815 1.00 96.94 85 LEU A CA 1
ATOM 670 C C . LEU A 1 85 ? 8.280 6.095 -13.774 1.00 96.94 85 LEU A C 1
ATOM 672 O O . LEU A 1 85 ? 9.490 6.147 -13.986 1.00 96.94 85 LEU A O 1
ATOM 676 N N . ASP A 1 86 ? 7.728 6.493 -12.627 1.00 97.31 86 ASP A N 1
ATOM 677 C CA . ASP A 1 86 ? 8.497 7.077 -11.525 1.00 97.31 86 ASP A CA 1
ATOM 678 C C . ASP A 1 86 ? 9.536 6.090 -10.978 1.00 97.31 86 ASP A C 1
ATOM 680 O O . ASP A 1 86 ? 10.640 6.487 -10.607 1.00 97.31 86 ASP A O 1
ATOM 684 N N . GLY A 1 87 ? 9.208 4.795 -10.974 1.00 95.25 87 GLY A N 1
ATOM 685 C CA . GLY A 1 87 ? 10.105 3.716 -10.559 1.00 95.25 87 GLY A CA 1
ATOM 686 C C . GLY A 1 87 ? 11.314 3.495 -11.471 1.00 95.25 87 GLY A C 1
ATOM 687 O O . GLY A 1 87 ? 12.284 2.868 -11.045 1.00 95.25 87 GLY A O 1
ATOM 688 N N . GLY A 1 88 ? 11.305 4.015 -12.700 1.00 95.38 88 GLY A N 1
ATOM 689 C CA . GLY A 1 88 ? 12.369 3.795 -13.676 1.00 95.38 88 GLY A CA 1
ATOM 690 C C . GLY A 1 88 ? 12.522 2.328 -14.103 1.00 95.38 88 GLY A C 1
ATOM 691 O O . GLY A 1 88 ? 11.705 1.458 -13.793 1.00 95.38 88 GLY A O 1
ATOM 692 N N . VAL A 1 89 ? 13.597 2.037 -14.843 1.00 93.12 89 VAL A N 1
ATOM 693 C CA . VAL A 1 89 ? 13.857 0.695 -15.391 1.00 93.12 89 VAL A CA 1
ATOM 694 C C . VAL A 1 89 ? 13.964 -0.331 -14.262 1.00 93.12 89 VAL A C 1
ATOM 696 O O . VAL A 1 89 ? 14.884 -0.270 -13.446 1.00 93.12 89 VAL A O 1
ATOM 699 N N . GLY A 1 90 ? 13.022 -1.277 -14.230 1.00 89.25 90 GLY A N 1
ATOM 700 C CA . GLY A 1 90 ? 12.971 -2.344 -13.229 1.00 89.25 90 GLY A CA 1
ATOM 701 C C . GLY A 1 90 ? 12.748 -1.852 -11.795 1.00 89.25 90 GLY A C 1
ATOM 702 O O . GLY A 1 90 ? 13.213 -2.506 -10.873 1.00 89.25 90 GLY A O 1
ATOM 703 N N . GLY A 1 91 ? 12.126 -0.684 -11.590 1.00 92.69 91 GLY A N 1
ATOM 704 C CA . GLY A 1 91 ? 11.820 -0.174 -10.246 1.00 92.69 91 GLY A CA 1
ATOM 705 C C . GLY A 1 91 ? 13.012 0.425 -9.485 1.00 92.69 91 GLY A C 1
ATOM 706 O O . GLY A 1 91 ? 12.887 0.752 -8.304 1.00 92.69 91 GLY A O 1
ATOM 707 N N . LYS A 1 92 ? 14.169 0.606 -10.141 1.00 95.38 92 LYS A N 1
ATOM 708 C CA . LYS A 1 92 ? 15.423 1.098 -9.533 1.00 95.38 92 LYS A CA 1
ATOM 709 C C . LYS A 1 92 ? 15.307 2.438 -8.801 1.00 95.38 92 LYS A C 1
ATOM 711 O O . LYS A 1 92 ? 16.113 2.702 -7.914 1.00 95.38 92 LYS A O 1
ATOM 716 N N . ASN A 1 93 ? 14.338 3.281 -9.151 1.00 96.69 93 ASN A N 1
ATOM 717 C CA . ASN A 1 93 ? 14.143 4.582 -8.519 1.00 96.69 93 ASN A CA 1
ATOM 718 C C . ASN A 1 93 ? 13.178 4.549 -7.318 1.00 96.69 93 ASN A C 1
ATOM 720 O O . ASN A 1 93 ? 13.173 5.491 -6.528 1.00 96.69 93 ASN A O 1
ATOM 724 N N . PHE A 1 94 ? 12.405 3.474 -7.106 1.00 95.31 94 PHE A N 1
ATOM 725 C CA . PHE A 1 94 ? 11.492 3.393 -5.957 1.00 95.31 94 PHE A CA 1
ATOM 726 C C . PHE A 1 94 ? 12.182 3.587 -4.596 1.00 95.31 94 PHE A C 1
ATOM 728 O O . PHE A 1 94 ? 11.665 4.384 -3.810 1.00 95.31 94 PHE A O 1
ATOM 735 N N . PRO A 1 95 ? 13.360 2.986 -4.313 1.00 93.94 95 PRO A N 1
ATOM 736 C CA . PRO A 1 95 ? 14.078 3.241 -3.063 1.00 93.94 95 PRO A CA 1
ATOM 737 C C . PRO A 1 95 ? 14.385 4.723 -2.815 1.00 93.94 95 PRO A C 1
ATOM 739 O O . PRO A 1 95 ? 14.326 5.176 -1.676 1.00 93.94 95 PRO A O 1
ATOM 742 N N . ASN A 1 96 ? 14.677 5.496 -3.867 1.00 94.88 96 ASN A N 1
ATOM 743 C CA . ASN A 1 96 ? 14.945 6.929 -3.741 1.00 94.88 96 ASN A CA 1
ATOM 744 C C . ASN A 1 96 ? 13.666 7.720 -3.450 1.00 94.88 96 ASN A C 1
ATOM 746 O O . ASN A 1 96 ? 13.684 8.620 -2.613 1.00 94.88 96 ASN A O 1
ATOM 750 N N . LEU A 1 97 ? 12.554 7.368 -4.102 1.00 94.19 97 LEU A N 1
ATOM 751 C CA . LEU A 1 97 ? 11.261 8.044 -3.934 1.00 94.19 97 LEU A CA 1
ATOM 752 C C . LEU A 1 97 ? 10.704 7.918 -2.511 1.00 94.19 97 LEU A C 1
ATOM 754 O O . LEU A 1 97 ? 10.046 8.834 -2.016 1.00 94.19 97 LEU A O 1
ATOM 758 N N . ILE A 1 98 ? 10.982 6.794 -1.851 1.00 92.19 98 ILE A N 1
ATOM 759 C CA . ILE A 1 98 ? 10.538 6.498 -0.482 1.00 92.19 98 ILE A CA 1
ATOM 760 C C . ILE A 1 98 ? 11.623 6.737 0.581 1.00 92.19 98 ILE A C 1
ATOM 762 O O . ILE A 1 98 ? 11.365 6.568 1.773 1.00 92.19 98 ILE A O 1
ATOM 766 N N . LYS A 1 99 ? 12.825 7.170 0.181 1.00 91.31 99 LYS A N 1
ATOM 767 C CA . LYS A 1 99 ? 13.921 7.487 1.104 1.00 91.31 99 LYS A CA 1
ATOM 768 C C . LYS A 1 99 ? 13.515 8.611 2.058 1.00 91.31 99 LYS A C 1
ATOM 770 O O . LYS A 1 99 ? 12.920 9.602 1.640 1.00 91.31 99 LYS A O 1
ATOM 775 N N . ASN A 1 100 ? 13.897 8.480 3.330 1.00 90.31 100 ASN A N 1
ATOM 776 C CA . ASN A 1 100 ? 13.612 9.460 4.384 1.00 90.31 100 ASN A CA 1
ATOM 777 C C . ASN A 1 100 ? 12.110 9.714 4.602 1.00 90.31 100 ASN A C 1
ATOM 779 O O . ASN A 1 100 ? 11.718 10.796 5.033 1.00 90.31 100 ASN A O 1
ATOM 783 N N . LYS A 1 101 ? 11.263 8.729 4.288 1.00 91.25 101 LYS A N 1
ATOM 784 C CA . LYS A 1 101 ? 9.821 8.765 4.544 1.00 91.25 101 LYS A CA 1
ATOM 785 C C . LYS A 1 101 ? 9.453 7.650 5.508 1.00 91.25 101 LYS A C 1
ATOM 787 O O . LYS A 1 101 ? 10.094 6.606 5.519 1.00 91.25 101 LYS A O 1
ATOM 792 N N . LYS A 1 102 ? 8.403 7.853 6.299 1.00 95.12 102 LYS A N 1
ATOM 793 C CA . LYS A 1 102 ? 7.820 6.812 7.151 1.00 95.12 102 LYS A CA 1
ATOM 794 C C . LYS A 1 102 ? 6.318 6.757 6.946 1.00 95.12 102 LYS A C 1
ATOM 796 O O . LYS A 1 102 ? 5.678 7.793 6.776 1.00 95.12 102 LYS A O 1
ATOM 801 N N . GLY A 1 103 ? 5.745 5.564 6.969 1.00 96.06 103 GLY A N 1
ATOM 802 C CA . GLY A 1 103 ? 4.305 5.445 6.820 1.00 96.06 103 GLY A CA 1
ATOM 803 C C . GLY A 1 103 ? 3.821 4.071 6.411 1.00 96.06 103 GLY A C 1
ATOM 804 O O . GLY A 1 103 ? 4.473 3.066 6.680 1.00 96.06 103 GLY A O 1
ATOM 805 N N . ILE A 1 104 ? 2.663 4.042 5.760 1.00 96.31 104 ILE A N 1
ATOM 806 C CA . ILE A 1 104 ? 2.106 2.829 5.165 1.00 96.31 104 ILE A CA 1
ATOM 807 C C . ILE A 1 104 ? 2.327 2.901 3.665 1.00 96.31 104 ILE A C 1
ATOM 809 O O . ILE A 1 104 ? 2.017 3.900 3.019 1.00 96.31 104 ILE A O 1
ATOM 813 N N . PHE A 1 105 ? 2.850 1.823 3.113 1.00 92.88 105 PHE A N 1
ATOM 814 C CA . PHE A 1 105 ? 3.127 1.682 1.700 1.00 92.88 105 PHE A CA 1
ATOM 815 C C . PHE A 1 105 ? 2.289 0.539 1.129 1.00 92.88 105 PHE A C 1
ATOM 817 O O . PHE A 1 105 ? 2.140 -0.510 1.759 1.00 92.88 105 PHE A O 1
ATOM 824 N N . SER A 1 106 ? 1.755 0.726 -0.075 1.00 95.81 106 SER A N 1
ATOM 825 C CA . SER A 1 106 ? 0.989 -0.286 -0.788 1.00 95.81 106 SER A CA 1
ATOM 826 C C . SER A 1 106 ? 1.304 -0.271 -2.281 1.00 95.81 106 SER A C 1
ATOM 828 O O . SER A 1 106 ? 1.055 0.706 -2.977 1.00 95.81 106 SER A O 1
ATOM 830 N N . LEU A 1 107 ? 1.826 -1.388 -2.767 1.00 95.56 107 LEU A N 1
ATOM 831 C CA . LEU A 1 107 ? 2.173 -1.656 -4.155 1.00 95.56 107 LEU A CA 1
ATOM 832 C C . LEU A 1 107 ? 1.037 -2.438 -4.815 1.00 95.56 107 LEU A C 1
ATOM 834 O O . LEU A 1 107 ? 0.548 -3.418 -4.251 1.00 95.56 107 LEU A O 1
ATOM 838 N N . VAL A 1 108 ? 0.644 -2.039 -6.022 1.00 96.38 108 VAL A N 1
ATOM 839 C CA . VAL A 1 108 ? -0.340 -2.756 -6.840 1.00 96.38 108 VAL A CA 1
ATOM 840 C C . VAL A 1 108 ? 0.296 -3.233 -8.140 1.00 96.38 108 VAL A C 1
ATOM 842 O O . VAL A 1 108 ? 0.900 -2.456 -8.881 1.00 96.38 108 VAL A O 1
ATOM 845 N N . SER A 1 109 ? 0.133 -4.521 -8.427 1.00 94.81 109 SER A N 1
ATOM 846 C CA . SER A 1 109 ? 0.675 -5.173 -9.622 1.00 94.81 109 SER A CA 1
ATOM 847 C C . SER A 1 109 ? -0.333 -5.169 -10.773 1.00 94.81 109 SER A C 1
ATOM 849 O O . SER A 1 109 ? -1.545 -5.017 -10.543 1.00 94.81 109 SER A O 1
ATOM 851 N N . PRO A 1 110 ? 0.126 -5.391 -12.018 1.00 93.00 110 PRO A N 1
ATOM 852 C CA . PRO A 1 110 ? -0.764 -5.591 -13.152 1.00 93.00 110 PRO A CA 1
ATOM 853 C C . PRO A 1 110 ? -1.726 -6.770 -12.945 1.00 93.00 110 PRO A C 1
ATOM 855 O O . PRO A 1 110 ? -1.423 -7.701 -12.189 1.00 93.00 110 PRO A O 1
ATOM 858 N N . PRO A 1 111 ? -2.896 -6.764 -13.610 1.00 89.19 111 PRO A N 1
ATOM 859 C CA . PRO A 1 111 ? -3.727 -7.960 -13.714 1.00 89.19 111 PRO A CA 1
ATOM 860 C C . PRO A 1 111 ? -2.902 -9.166 -14.185 1.00 89.19 111 PRO A C 1
ATOM 862 O O . PRO A 1 111 ? -2.033 -9.018 -15.039 1.00 89.19 111 PRO A O 1
ATOM 865 N N . ASN A 1 112 ? -3.186 -10.350 -13.634 1.00 86.62 112 ASN A N 1
ATOM 866 C CA . ASN A 1 112 ? -2.509 -11.616 -13.965 1.00 86.62 112 ASN A CA 1
ATOM 867 C C . ASN A 1 112 ? -0.995 -11.641 -13.691 1.00 86.62 112 ASN A C 1
ATOM 869 O O . ASN A 1 112 ? -0.276 -12.470 -14.240 1.00 86.62 112 ASN A O 1
ATOM 873 N N . SER A 1 113 ? -0.513 -10.745 -12.829 1.00 87.44 113 SER A N 1
ATOM 874 C CA . SER A 1 113 ? 0.850 -10.779 -12.311 1.00 87.44 113 SER A CA 1
ATOM 875 C C . SER A 1 113 ? 1.202 -12.170 -11.738 1.00 87.44 113 SER A C 1
ATOM 877 O O . SER A 1 113 ? 0.447 -12.675 -10.903 1.00 87.44 113 SER A O 1
ATOM 879 N N . PRO A 1 114 ? 2.336 -12.782 -12.139 1.00 84.06 114 PRO A N 1
ATOM 880 C CA . PRO A 1 114 ? 2.691 -14.153 -11.759 1.00 84.06 114 PRO A CA 1
ATOM 881 C C . PRO A 1 114 ? 3.216 -14.285 -10.322 1.00 84.06 114 PRO A C 1
ATOM 883 O O . PRO A 1 114 ? 3.395 -15.400 -9.845 1.00 84.06 114 PRO A O 1
ATOM 886 N N . TRP A 1 115 ? 3.487 -13.168 -9.638 1.00 84.56 115 TRP A N 1
ATOM 887 C CA . TRP A 1 115 ? 4.024 -13.167 -8.275 1.00 84.56 115 TRP A CA 1
ATOM 888 C C . TRP A 1 115 ? 2.919 -12.905 -7.244 1.00 84.56 115 TRP A C 1
ATOM 890 O O . TRP A 1 115 ? 2.577 -13.770 -6.443 1.00 84.56 115 TRP A O 1
ATOM 900 N N . ALA A 1 116 ? 2.310 -11.722 -7.289 1.00 87.69 116 ALA A N 1
ATOM 901 C CA . ALA A 1 116 ? 1.181 -11.346 -6.451 1.00 87.69 116 ALA A CA 1
ATOM 902 C C . ALA A 1 116 ? 0.381 -10.210 -7.094 1.00 87.69 116 ALA A C 1
ATOM 904 O O . ALA A 1 116 ? 0.866 -9.492 -7.972 1.00 87.69 116 ALA A O 1
ATOM 905 N N . SER A 1 117 ? -0.835 -9.991 -6.586 1.00 89.31 117 SER A N 1
ATOM 906 C CA . SER A 1 117 ? -1.661 -8.829 -6.945 1.00 89.31 117 SER A CA 1
ATOM 907 C C . SER A 1 117 ? -1.099 -7.490 -6.447 1.00 89.31 117 SER A C 1
ATOM 909 O O . SER A 1 117 ? -1.604 -6.435 -6.830 1.00 89.31 117 SER A O 1
ATOM 911 N N . GLY A 1 118 ? -0.134 -7.535 -5.528 1.00 92.38 118 GLY A N 1
ATOM 912 C CA . GLY A 1 118 ? 0.459 -6.370 -4.889 1.00 92.38 118 GLY A CA 1
ATOM 913 C C . GLY A 1 118 ? 1.176 -6.725 -3.588 1.00 92.38 118 GLY A C 1
ATOM 914 O O . GLY A 1 118 ? 1.198 -7.886 -3.181 1.00 92.38 118 GLY A O 1
ATOM 915 N N . HIS A 1 119 ? 1.685 -5.702 -2.905 1.00 94.56 119 HIS A N 1
ATOM 916 C CA . HIS A 1 119 ? 2.293 -5.787 -1.576 1.00 94.56 119 HIS A CA 1
ATOM 917 C C . HIS A 1 119 ? 1.785 -4.651 -0.682 1.00 94.56 119 HIS A C 1
ATOM 919 O O . HIS A 1 119 ? 1.355 -3.609 -1.172 1.00 94.56 119 HIS A O 1
ATOM 925 N N . ALA A 1 120 ? 1.814 -4.840 0.632 1.00 94.94 120 ALA A N 1
ATOM 926 C CA . ALA A 1 120 ? 1.518 -3.781 1.590 1.00 94.94 120 ALA A CA 1
ATOM 927 C C . ALA A 1 120 ? 2.410 -3.940 2.818 1.00 94.94 120 ALA A C 1
ATOM 929 O O . ALA A 1 120 ? 2.555 -5.049 3.335 1.00 94.94 120 ALA A O 1
ATOM 930 N N . ASP A 1 121 ? 2.997 -2.841 3.285 1.00 94.31 121 ASP A N 1
ATOM 931 C CA . ASP A 1 121 ? 3.925 -2.876 4.410 1.00 94.31 121 ASP A CA 1
ATOM 932 C C . ASP A 1 121 ? 4.024 -1.540 5.149 1.00 94.31 121 ASP A C 1
ATOM 934 O O . ASP A 1 121 ? 3.531 -0.502 4.701 1.00 94.31 121 ASP A O 1
ATOM 938 N N . ILE A 1 122 ? 4.699 -1.582 6.292 1.00 94.31 122 ILE A N 1
ATOM 939 C CA . ILE A 1 122 ? 5.110 -0.409 7.051 1.00 94.31 122 ILE A CA 1
ATOM 940 C C . ILE A 1 122 ? 6.494 0.028 6.575 1.00 94.31 122 ILE A C 1
ATOM 942 O O . ILE A 1 122 ? 7.438 -0.764 6.587 1.00 94.31 122 ILE A O 1
ATOM 946 N N . LEU A 1 123 ? 6.599 1.300 6.195 1.00 93.94 123 LEU A N 1
ATOM 947 C CA . LEU A 1 123 ? 7.834 1.972 5.817 1.00 93.94 123 LEU A CA 1
ATOM 948 C C . LEU A 1 123 ? 8.446 2.679 7.030 1.00 93.94 123 LEU A C 1
ATOM 950 O O . LEU A 1 123 ? 7.799 3.511 7.673 1.00 93.94 123 LEU A O 1
ATOM 954 N N . TYR A 1 124 ? 9.711 2.383 7.308 1.00 91.19 124 TYR A N 1
ATOM 955 C CA . TYR A 1 124 ? 10.501 3.031 8.344 1.00 91.19 124 TYR A CA 1
ATOM 956 C C . TYR A 1 124 ? 11.244 4.269 7.828 1.00 91.19 124 TYR A C 1
ATOM 958 O O . TYR A 1 124 ? 11.554 4.334 6.641 1.00 91.19 124 TYR A O 1
ATOM 966 N N . PRO A 1 125 ? 11.609 5.223 8.715 1.00 88.56 125 PRO A N 1
ATOM 967 C CA . PRO A 1 125 ? 12.252 6.482 8.323 1.00 88.56 125 PRO A CA 1
ATOM 968 C C . PRO A 1 125 ? 13.527 6.330 7.483 1.00 88.56 125 PRO A C 1
ATOM 970 O O . PRO A 1 125 ? 13.861 7.214 6.707 1.00 88.56 125 PRO A O 1
ATOM 973 N N . ASN A 1 126 ? 14.246 5.217 7.620 1.00 87.19 126 ASN A N 1
ATOM 974 C CA . ASN A 1 126 ? 15.454 4.917 6.848 1.00 87.19 126 ASN A CA 1
ATOM 975 C C . ASN A 1 126 ? 15.166 4.382 5.429 1.00 87.19 126 ASN A C 1
ATOM 977 O O . ASN A 1 126 ? 16.099 3.996 4.728 1.00 87.19 126 ASN A O 1
ATOM 981 N N . GLY A 1 127 ? 13.901 4.342 5.000 1.00 84.62 127 GLY A N 1
ATOM 982 C CA . GLY A 1 127 ? 13.493 3.840 3.689 1.00 84.62 127 GLY A CA 1
ATOM 983 C C . GLY A 1 127 ? 13.400 2.314 3.597 1.00 84.62 127 GLY A C 1
ATOM 984 O O . GLY A 1 127 ? 13.285 1.789 2.492 1.00 84.62 127 GLY A O 1
ATOM 985 N N . THR A 1 128 ? 13.458 1.584 4.719 1.00 90.00 128 THR A N 1
ATOM 986 C CA . THR A 1 128 ? 13.273 0.125 4.725 1.00 90.00 128 THR A CA 1
ATOM 987 C C . THR A 1 128 ? 11.854 -0.263 5.124 1.00 90.00 128 THR A C 1
ATOM 989 O O . THR A 1 128 ? 11.193 0.430 5.897 1.00 90.00 128 THR A O 1
ATOM 992 N N . CYS A 1 129 ? 11.373 -1.391 4.602 1.00 90.56 129 CYS A N 1
ATOM 993 C CA . CYS A 1 129 ? 10.057 -1.931 4.937 1.00 90.56 129 CYS A CA 1
ATOM 994 C C . CYS A 1 129 ? 10.179 -3.064 5.960 1.00 90.56 129 CYS A C 1
ATOM 996 O O . CYS A 1 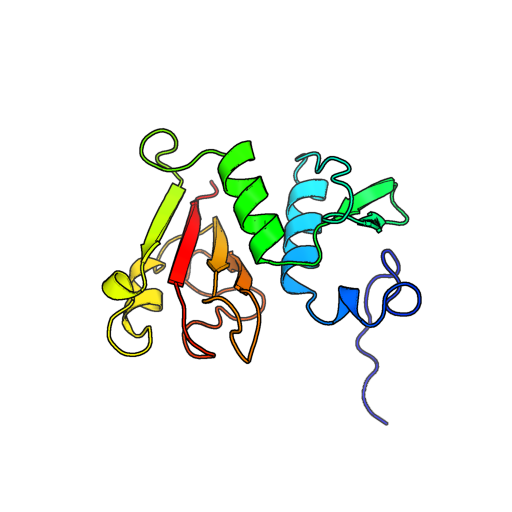129 ? 11.160 -3.814 5.937 1.00 90.56 129 CYS A O 1
ATOM 998 N N . LYS A 1 130 ? 9.185 -3.216 6.844 1.00 89.12 130 LYS A N 1
ATOM 999 C CA . LYS A 1 130 ? 9.216 -4.212 7.931 1.00 89.12 130 LYS A CA 1
ATOM 1000 C C . LYS A 1 130 ? 9.459 -5.640 7.433 1.00 89.12 130 LYS A C 1
ATOM 1002 O O . LYS A 1 130 ? 10.173 -6.387 8.100 1.00 89.12 130 LYS A O 1
ATOM 1007 N N . ALA A 1 131 ? 8.838 -6.028 6.325 1.00 86.31 131 ALA A N 1
ATOM 1008 C CA . ALA A 1 131 ? 8.897 -7.363 5.742 1.00 86.31 131 ALA A CA 1
ATOM 1009 C C . ALA A 1 131 ? 9.554 -7.381 4.349 1.00 86.31 131 ALA A C 1
ATOM 1011 O O . ALA A 1 131 ? 9.424 -8.374 3.642 1.00 86.31 131 ALA A O 1
ATOM 1012 N N . GLY A 1 132 ? 10.285 -6.321 3.983 1.00 89.62 132 GLY A N 1
ATOM 1013 C CA . GLY A 1 132 ? 10.846 -6.134 2.643 1.00 89.62 132 GLY A CA 1
ATOM 1014 C C . GLY A 1 132 ? 9.913 -5.331 1.732 1.00 89.62 132 GLY A C 1
ATOM 1015 O O . GLY A 1 132 ? 8.692 -5.422 1.824 1.00 89.62 132 GLY A O 1
ATOM 1016 N N . CYS A 1 133 ? 10.482 -4.474 0.881 1.00 90.62 133 CYS A N 1
ATOM 1017 C CA . CYS A 1 133 ? 9.683 -3.554 0.062 1.00 90.62 133 CYS A CA 1
ATOM 1018 C C . CYS A 1 133 ? 9.224 -4.146 -1.283 1.00 90.62 133 CYS A C 1
ATOM 1020 O O . CYS A 1 133 ? 8.307 -3.601 -1.891 1.00 90.62 133 CYS A O 1
ATOM 1022 N N . HIS A 1 134 ? 9.844 -5.242 -1.740 1.00 92.25 134 HIS A N 1
ATOM 1023 C CA . HIS A 1 134 ? 9.495 -5.966 -2.974 1.00 92.25 134 HIS A CA 1
ATOM 1024 C C . HIS A 1 134 ? 9.457 -5.100 -4.250 1.00 92.25 134 HIS A C 1
ATOM 1026 O O . HIS A 1 134 ? 8.657 -5.332 -5.152 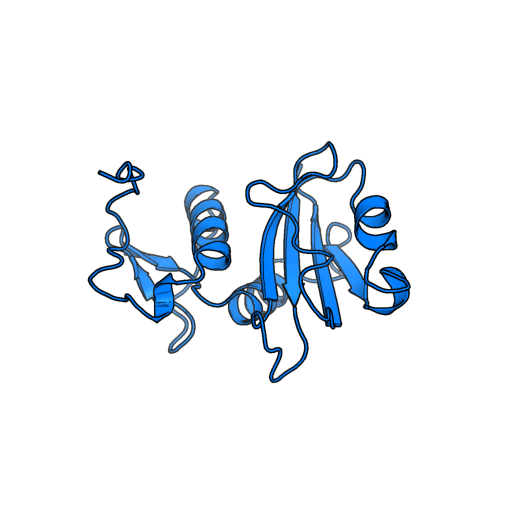1.00 92.25 134 HIS A O 1
ATOM 1032 N N . PHE A 1 135 ? 10.340 -4.099 -4.356 1.00 92.69 135 PHE A N 1
ATOM 1033 C CA . PHE A 1 135 ? 10.425 -3.234 -5.544 1.00 92.69 135 PHE A CA 1
ATOM 1034 C C . PHE A 1 135 ? 10.910 -3.948 -6.811 1.00 92.69 135 PHE A C 1
ATOM 1036 O O . PHE A 1 135 ? 10.774 -3.396 -7.900 1.00 92.69 135 PHE A O 1
ATOM 1043 N N . PHE A 1 136 ? 11.501 -5.136 -6.665 1.00 93.25 136 PHE A N 1
ATOM 1044 C CA . PHE A 1 136 ? 12.207 -5.846 -7.735 1.00 93.25 136 PHE A CA 1
ATOM 1045 C C . PHE A 1 136 ? 11.630 -7.239 -8.016 1.00 93.25 136 PHE A C 1
ATOM 1047 O O . PHE A 1 136 ? 12.147 -7.954 -8.869 1.00 93.25 136 PHE A O 1
ATOM 1054 N N . ASP A 1 137 ? 10.564 -7.623 -7.314 1.00 89.00 137 ASP A N 1
ATOM 1055 C CA . ASP A 1 137 ? 10.029 -8.989 -7.321 1.00 89.00 137 ASP A CA 1
ATOM 1056 C C . ASP A 1 137 ? 9.054 -9.235 -8.482 1.00 89.00 137 ASP A C 1
ATOM 1058 O O . ASP A 1 137 ? 8.689 -10.372 -8.776 1.00 89.00 137 ASP A O 1
ATOM 1062 N N . GLY A 1 138 ? 8.641 -8.173 -9.175 1.00 87.62 138 GLY A N 1
ATOM 1063 C CA . GLY A 1 138 ? 7.842 -8.265 -10.386 1.00 87.62 138 GLY A CA 1
ATOM 1064 C C . GLY A 1 138 ? 7.374 -6.908 -10.890 1.00 87.62 138 GLY A C 1
ATOM 1065 O O . GLY A 1 138 ? 7.810 -5.862 -10.410 1.00 87.62 138 GLY A O 1
ATOM 1066 N N . ASP A 1 139 ? 6.488 -6.926 -11.888 1.00 90.62 139 ASP A N 1
ATOM 1067 C CA . ASP A 1 139 ? 5.972 -5.690 -12.472 1.00 90.62 139 ASP A CA 1
ATOM 1068 C C . ASP A 1 139 ? 5.044 -4.950 -11.497 1.00 90.62 139 ASP A C 1
ATOM 1070 O O . ASP A 1 139 ? 4.228 -5.559 -10.795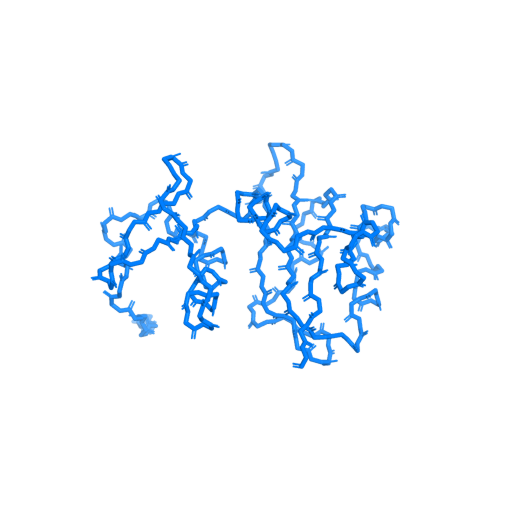 1.00 90.62 139 ASP A O 1
ATOM 1074 N N . ILE A 1 140 ? 5.162 -3.625 -11.488 1.00 94.12 140 ILE A N 1
ATOM 1075 C CA . ILE A 1 140 ? 4.467 -2.707 -10.585 1.00 94.12 140 ILE A CA 1
ATOM 1076 C C . ILE A 1 140 ? 3.671 -1.738 -11.451 1.00 94.12 140 ILE A C 1
ATOM 1078 O O . ILE A 1 140 ? 4.246 -1.059 -12.298 1.00 94.12 140 ILE A O 1
ATOM 1082 N N . LEU A 1 141 ? 2.355 -1.637 -11.236 1.00 95.38 141 LEU A N 1
ATOM 1083 C CA . LEU A 1 141 ? 1.564 -0.575 -11.866 1.00 95.38 141 LEU A CA 1
ATOM 1084 C C . LEU A 1 141 ? 1.808 0.753 -11.161 1.00 95.38 141 LEU A C 1
ATOM 1086 O O . LEU A 1 141 ? 2.114 1.762 -11.798 1.00 95.38 141 LEU A O 1
ATOM 1090 N N . TYR A 1 142 ? 1.645 0.743 -9.841 1.00 96.75 142 TYR A N 1
ATOM 1091 C CA . TYR A 1 142 ? 1.860 1.902 -8.998 1.00 96.75 142 TYR A CA 1
ATOM 1092 C C . TYR A 1 142 ? 2.064 1.498 -7.540 1.00 96.75 142 TYR A C 1
ATOM 1094 O O . TYR A 1 142 ? 1.756 0.383 -7.109 1.00 96.75 142 TYR A O 1
ATOM 1102 N N . ILE A 1 143 ? 2.541 2.470 -6.784 1.00 96.88 143 ILE A N 1
ATOM 1103 C CA . ILE A 1 143 ? 2.673 2.477 -5.342 1.00 96.88 143 ILE A CA 1
ATOM 1104 C C . ILE A 1 143 ? 1.855 3.646 -4.813 1.00 96.88 143 ILE A C 1
ATOM 1106 O O . ILE A 1 143 ? 2.048 4.776 -5.252 1.00 96.88 143 ILE A O 1
ATOM 1110 N N . ASP A 1 144 ? 0.999 3.383 -3.835 1.00 97.69 144 ASP A N 1
ATOM 1111 C CA . ASP A 1 144 ? 0.466 4.420 -2.963 1.00 97.69 144 ASP A CA 1
ATOM 1112 C C . ASP A 1 144 ? 1.218 4.406 -1.630 1.00 97.69 144 ASP A C 1
ATOM 1114 O O . ASP A 1 144 ? 1.498 3.355 -1.047 1.00 97.69 144 ASP A O 1
ATOM 1118 N N . PHE A 1 145 ? 1.535 5.594 -1.139 1.00 96.88 145 PHE A N 1
ATOM 1119 C CA . PHE A 1 145 ? 2.205 5.817 0.131 1.00 96.88 145 PHE A CA 1
ATOM 1120 C C . PHE A 1 145 ? 1.404 6.822 0.955 1.00 96.88 145 PHE A C 1
ATOM 1122 O O . PHE A 1 145 ? 1.081 7.898 0.457 1.00 96.88 145 PHE A O 1
ATOM 1129 N N . TRP A 1 146 ? 1.114 6.484 2.211 1.00 97.44 146 TRP A N 1
ATOM 1130 C CA . TRP A 1 146 ? 0.507 7.377 3.197 1.00 97.44 146 TRP A CA 1
ATOM 1131 C C . TRP A 1 146 ? 1.509 7.657 4.309 1.00 97.44 146 TRP A C 1
ATOM 1133 O O . TRP A 1 146 ? 1.862 6.763 5.081 1.00 97.44 146 TRP A O 1
ATOM 1143 N N . GLU A 1 147 ? 1.951 8.906 4.391 1.00 96.00 147 GLU A N 1
ATOM 1144 C CA . GLU A 1 147 ? 2.887 9.371 5.406 1.00 96.00 147 GLU A CA 1
ATOM 1145 C C . GLU A 1 147 ? 2.249 9.364 6.800 1.00 96.00 147 GLU A C 1
ATOM 1147 O O . GLU A 1 147 ? 1.134 9.860 6.998 1.00 96.00 147 GLU A O 1
ATOM 1152 N N . LEU A 1 148 ? 2.973 8.807 7.772 1.00 93.06 148 LEU A N 1
ATOM 1153 C CA . LEU A 1 148 ? 2.588 8.810 9.183 1.00 93.06 148 LEU A CA 1
ATOM 1154 C C . LEU A 1 148 ? 3.463 9.794 9.966 1.00 93.06 148 LEU A C 1
ATOM 1156 O O . LEU A 1 148 ? 4.627 10.002 9.624 1.00 93.06 148 LEU A O 1
ATOM 1160 N N . ASN A 1 149 ? 2.889 10.385 11.018 1.00 80.19 149 ASN A N 1
ATOM 1161 C CA . ASN A 1 149 ? 3.567 11.352 11.889 1.00 80.19 149 ASN A CA 1
ATOM 1162 C C . ASN A 1 149 ? 4.525 10.708 12.887 1.00 80.19 149 ASN A C 1
ATOM 1164 O O . ASN A 1 149 ? 4.461 9.486 13.145 1.00 80.19 149 ASN A O 1
#

Radius of gyration: 15.47 Å; chains: 1; bounding box: 34×46×34 Å

Sequence (149 aa):
MSPEIYRPDWVSVKDYPVETQNGCALKVSRALNYSGVIIPNIPGKTLKGADGKYYFLNAKALNAWMRKTFGISPTNLKHKNFTKLDGGVGGKNFPNLIKNKKGIFSLVSPPNSPWASGHADILYPNGTCKAGCHFFDGDILYIDFWELN

Foldseek 3Di:
DDDDDDDDDFADCVVVVPLQPQCQQQVVQVVCVVVVHADDDDPPAWDATPVRGTTGSALVSSVVVCCVPVNAPPVDPQKDKQFLVCLPDQNVNVLVVQAQFWFKKKWAFDPPWPPGRIGIFTADRRSATPVGDCSRVTHTGMMMTGGDD

Secondary structure (DSSP, 8-state):
--------TTS-TTTSTTTTS-HHHHHHHHHHHHTT------TTTEEE-TTS-EEE--HHHHHHHHHHHS--TTT-TTEEEEETTTT-GGGTTHHHHTTT--EEEEEEPPTT-SS-SEEEEEEPTTS-BTT---TTSS--SEEEEEE--